Protein AF-A0AAV9TWF9-F1 (afdb_monomer_lite)

Secondary structure (DSSP, 8-state):
-EEES-TTSHHHHHHHHH-TTS-EEEEESS--S-SS--TTEEEEE--TTS----SS--S-EEE-S-TTT-S-HHHHHHHHT-

pLDDT: mean 93.62, std 3.41, range [81.19, 97.06]

Foldseek 3Di:
DEEEACQQVPVVQVVCVVCVVAQYEYEHCDPNYDPDGDPRYYYDNDDLLDQDPDPDADPDYHYDPCPPVDPDPVSSVVNNVD

InterPro domains:
  IPR029063 S-adenosyl-L-methionine-dependent methyltransferase superfamily [G3DSA:3.40.50.150] (1-82)
  IPR029063 S-adenosyl-L-methionine-dependent methyltransferase superfamily [SSF53335] (2-78)

Radius of gyration: 12.21 Å; chains: 1; bounding box: 27×19×33 Å

Organism: NCBI:txid1209068

Structure (mmCIF, N/CA/C/O backbone):
data_AF-A0AAV9TWF9-F1
#
_entry.id   AF-A0AAV9TWF9-F1
#
loop_
_atom_site.group_PDB
_atom_site.id
_atom_site.type_symbol
_atom_site.label_atom_id
_atom_site.label_alt_id
_atom_site.label_comp_id
_atom_site.label_asym_id
_atom_site.label_entity_id
_atom_site.label_seq_id
_atom_site.pdbx_PDB_ins_code
_atom_site.Cartn_x
_atom_site.Cartn_y
_atom_site.Cartn_z
_atom_site.occupancy
_atom_site.B_iso_or_equiv
_atom_site.auth_seq_id
_atom_site.auth_comp_id
_atom_site.auth_asym_id
_atom_site.auth_atom_id
_atom_site.pdbx_PDB_model_num
ATOM 1 N N . MET A 1 1 ? -7.054 -0.550 -5.412 1.00 93.25 1 MET A N 1
ATOM 2 C CA . MET A 1 1 ? -6.204 -1.485 -4.656 1.00 93.25 1 MET A CA 1
ATOM 3 C C . MET A 1 1 ? -5.238 -0.679 -3.801 1.00 93.25 1 MET A C 1
ATOM 5 O O . MET A 1 1 ? -4.724 0.319 -4.302 1.00 93.25 1 MET A O 1
ATOM 9 N N . LEU A 1 2 ? -5.061 -1.066 -2.537 1.00 96.88 2 LEU A N 1
ATOM 10 C CA . LEU A 1 2 ? -4.087 -0.479 -1.609 1.00 96.88 2 LEU A CA 1
ATOM 11 C C . LEU A 1 2 ? -3.021 -1.526 -1.274 1.00 96.88 2 LEU A C 1
ATOM 13 O O . LEU A 1 2 ? -3.374 -2.617 -0.829 1.00 96.88 2 LEU A O 1
ATOM 17 N N . GLU A 1 3 ? -1.747 -1.204 -1.470 1.00 96.6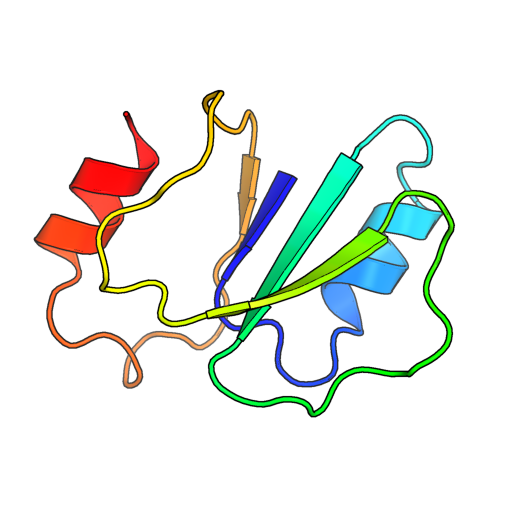9 3 GLU A N 1
ATOM 18 C CA . GLU A 1 3 ? -0.625 -1.994 -0.963 1.00 96.69 3 GLU A CA 1
ATOM 19 C C . GLU A 1 3 ? -0.022 -1.322 0.273 1.00 96.69 3 GLU A C 1
ATOM 21 O O . GLU A 1 3 ? 0.387 -0.164 0.220 1.00 96.69 3 GLU A O 1
ATOM 26 N N . ILE A 1 4 ? 0.035 -2.058 1.379 1.00 96.56 4 ILE A N 1
ATOM 27 C CA . ILE A 1 4 ? 0.587 -1.606 2.655 1.00 96.56 4 ILE A CA 1
ATOM 28 C C . ILE A 1 4 ? 1.998 -2.162 2.813 1.00 96.56 4 ILE A C 1
ATOM 30 O O . ILE A 1 4 ? 2.189 -3.379 2.749 1.00 96.56 4 ILE A O 1
ATOM 34 N N . GLY A 1 5 ? 2.960 -1.279 3.086 1.00 95.00 5 GLY A N 1
ATOM 35 C CA . GLY A 1 5 ? 4.358 -1.662 3.265 1.00 95.00 5 GLY A CA 1
ATOM 36 C C . GLY A 1 5 ? 4.985 -2.082 1.948 1.00 95.00 5 GLY A C 1
ATOM 37 O O . GLY A 1 5 ? 5.521 -3.182 1.817 1.00 95.00 5 GLY A O 1
ATOM 38 N N . THR A 1 6 ? 4.867 -1.211 0.948 1.00 94.31 6 THR A N 1
ATOM 39 C CA . THR A 1 6 ? 5.273 -1.504 -0.429 1.00 94.31 6 THR A CA 1
ATOM 40 C C . THR A 1 6 ? 6.743 -1.897 -0.578 1.00 94.31 6 THR A C 1
ATOM 42 O O . THR A 1 6 ? 7.106 -2.536 -1.571 1.00 94.31 6 THR A O 1
ATOM 45 N N . GLY A 1 7 ? 7.614 -1.495 0.355 1.00 92.62 7 GLY A N 1
ATOM 46 C CA . GLY A 1 7 ? 9.053 -1.680 0.232 1.00 92.62 7 GLY A CA 1
ATOM 47 C C . GLY A 1 7 ? 9.530 -1.127 -1.108 1.00 92.62 7 GLY A C 1
ATOM 48 O O . GLY A 1 7 ? 9.217 0.004 -1.466 1.00 92.62 7 GLY A O 1
ATOM 49 N N . THR A 1 8 ? 10.216 -1.945 -1.908 1.00 92.44 8 THR A N 1
ATOM 50 C CA . THR A 1 8 ? 10.711 -1.557 -3.242 1.00 92.44 8 THR A CA 1
ATOM 51 C C . THR A 1 8 ? 9.617 -1.303 -4.288 1.00 92.44 8 THR A C 1
ATOM 53 O O . THR A 1 8 ? 9.933 -0.821 -5.372 1.00 92.44 8 THR A O 1
ATOM 56 N N . GLY A 1 9 ? 8.352 -1.637 -4.015 1.00 93.56 9 GLY A N 1
ATOM 57 C CA . GLY A 1 9 ? 7.227 -1.417 -4.931 1.00 93.56 9 GLY A CA 1
ATOM 58 C C . GLY A 1 9 ? 7.098 -2.440 -6.065 1.00 93.56 9 GLY A C 1
ATOM 59 O O . GLY A 1 9 ? 6.267 -2.264 -6.952 1.00 93.56 9 GLY A O 1
ATOM 60 N N . VAL A 1 10 ? 7.902 -3.512 -6.059 1.00 94.00 10 VAL A N 1
ATOM 61 C CA . VAL A 1 10 ? 7.913 -4.529 -7.131 1.00 94.0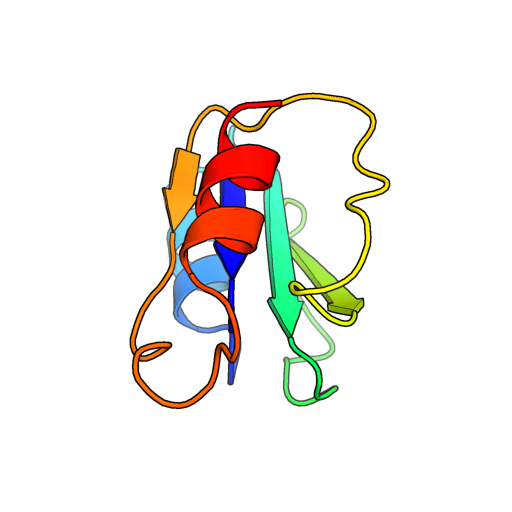0 10 VAL A CA 1
ATOM 62 C C . VAL A 1 10 ? 6.551 -5.203 -7.294 1.00 94.00 10 VAL A C 1
ATOM 64 O O . VAL A 1 10 ? 6.111 -5.422 -8.420 1.00 94.00 10 VAL A O 1
ATOM 67 N N . TRP A 1 11 ? 5.874 -5.511 -6.187 1.00 94.50 11 TRP A N 1
ATOM 68 C CA . TRP A 1 11 ? 4.578 -6.183 -6.230 1.00 94.50 11 TRP A CA 1
ATOM 69 C C . TRP A 1 11 ? 3.488 -5.257 -6.793 1.00 94.50 11 TRP A C 1
ATOM 71 O O . TRP A 1 11 ? 2.841 -5.637 -7.766 1.00 94.50 11 TRP A O 1
ATOM 81 N N . ALA A 1 12 ? 3.347 -4.023 -6.283 1.00 95.81 12 ALA A N 1
ATOM 82 C CA . ALA A 1 12 ? 2.428 -3.017 -6.832 1.00 95.81 12 ALA A CA 1
ATOM 83 C C . ALA A 1 12 ? 2.627 -2.778 -8.329 1.00 95.81 12 ALA A C 1
ATOM 85 O O . ALA A 1 12 ? 1.647 -2.654 -9.061 1.00 95.81 12 ALA A O 1
ATOM 86 N N . MET A 1 13 ? 3.881 -2.706 -8.781 1.00 95.38 13 MET A N 1
ATOM 87 C CA . MET A 1 13 ? 4.200 -2.519 -10.196 1.00 95.38 13 MET A CA 1
ATOM 88 C C . MET A 1 13 ? 3.722 -3.704 -11.033 1.00 95.38 13 MET A C 1
ATOM 90 O O . MET A 1 13 ? 2.983 -3.499 -11.990 1.00 95.38 13 MET A O 1
ATOM 94 N N . GLN A 1 14 ? 4.064 -4.931 -10.630 1.00 95.19 14 GLN A N 1
ATOM 95 C CA . GLN A 1 14 ? 3.627 -6.132 -11.342 1.00 95.19 14 GLN A CA 1
ATOM 96 C C . GLN A 1 14 ? 2.097 -6.248 -11.368 1.00 95.19 14 GLN A C 1
ATOM 98 O O . GLN A 1 14 ? 1.515 -6.505 -12.416 1.00 95.19 14 GLN A O 1
ATOM 103 N N . PHE A 1 15 ? 1.433 -5.999 -10.236 1.00 96.00 15 PHE A N 1
ATOM 104 C CA . PHE A 1 15 ? -0.026 -6.015 -10.168 1.00 96.00 15 PHE A CA 1
ATOM 105 C C . PHE A 1 15 ? -0.649 -4.941 -11.069 1.00 96.00 15 PHE A C 1
ATOM 107 O O . PHE A 1 15 ? -1.641 -5.204 -11.740 1.00 96.00 15 PHE A O 1
ATOM 114 N N . GLY A 1 16 ? -0.076 -3.736 -11.100 1.00 96.19 16 GLY A N 1
ATOM 115 C CA . GLY A 1 16 ? -0.528 -2.658 -11.976 1.00 96.19 16 GLY A CA 1
ATOM 116 C C . GLY A 1 16 ? -0.372 -2.984 -13.462 1.00 96.19 16 GLY A C 1
ATOM 117 O O . GLY A 1 16 ? -1.266 -2.651 -14.240 1.00 96.19 16 GLY A O 1
ATOM 118 N N . ASP A 1 17 ? 0.715 -3.658 -13.840 1.00 95.31 17 ASP A N 1
ATOM 119 C CA . ASP A 1 17 ? 0.959 -4.111 -15.212 1.00 95.31 17 ASP A CA 1
ATOM 120 C C . ASP A 1 17 ? -0.023 -5.221 -15.633 1.00 95.31 17 ASP A C 1
ATOM 122 O O . ASP A 1 17 ? -0.546 -5.190 -16.750 1.00 95.31 17 ASP A O 1
ATOM 126 N N . ASP A 1 18 ? -0.317 -6.167 -14.734 1.00 96.69 18 ASP A N 1
ATOM 127 C CA . ASP A 1 18 ? -1.250 -7.276 -14.983 1.00 96.69 18 ASP A CA 1
ATOM 128 C C . ASP A 1 18 ? -2.727 -6.829 -14.969 1.00 96.69 18 ASP A C 1
ATOM 130 O O . ASP A 1 18 ? -3.570 -7.440 -15.631 1.00 96.69 18 ASP A O 1
ATOM 134 N N . HIS A 1 19 ? -3.036 -5.745 -14.246 1.00 96.75 19 HIS A N 1
ATOM 135 C CA . HIS A 1 19 ? -4.377 -5.180 -14.070 1.00 96.75 19 HIS A CA 1
ATOM 136 C C . HIS A 1 19 ? -4.429 -3.693 -14.461 1.00 96.75 19 HIS A C 1
ATOM 138 O O . HIS A 1 19 ? -4.583 -2.819 -13.595 1.00 96.75 19 HIS A O 1
ATOM 144 N N . PRO A 1 20 ? -4.337 -3.358 -15.761 1.00 96.31 20 PRO A N 1
ATOM 145 C CA . PRO A 1 20 ? -4.343 -1.970 -16.227 1.00 96.31 20 PRO A CA 1
ATOM 146 C C . PRO 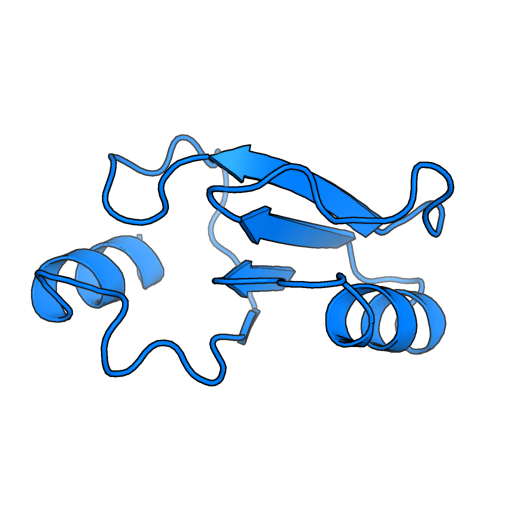A 1 20 ? -5.649 -1.219 -15.905 1.00 96.31 20 PRO A C 1
ATOM 148 O O . PRO A 1 20 ? -5.667 0.012 -15.873 1.00 96.31 20 PRO A O 1
ATOM 151 N N . GLU A 1 21 ? -6.748 -1.936 -15.658 1.00 96.19 21 GLU A N 1
ATOM 152 C CA . GLU A 1 21 ? -8.028 -1.389 -15.200 1.00 96.19 21 GLU A CA 1
ATOM 153 C C . GLU A 1 21 ? -8.018 -0.952 -13.730 1.00 96.19 21 GLU A C 1
ATOM 155 O O . GLU A 1 21 ? -8.847 -0.136 -13.315 1.00 96.19 21 GLU A O 1
ATOM 160 N N . ALA A 1 22 ? -7.099 -1.492 -12.929 1.00 96.06 22 ALA A N 1
ATOM 161 C CA . ALA A 1 22 ? -7.019 -1.215 -11.509 1.00 96.06 22 ALA A CA 1
ATOM 162 C C . ALA A 1 22 ? -6.185 0.039 -11.247 1.00 96.06 22 ALA A C 1
ATOM 164 O O . ALA A 1 22 ? -5.138 0.258 -11.848 1.00 96.06 22 ALA A O 1
ATOM 165 N N . LYS A 1 23 ? -6.619 0.841 -10.271 1.00 96.31 23 LYS A N 1
ATOM 166 C CA . LYS A 1 23 ? -5.787 1.892 -9.681 1.00 96.31 23 LYS A CA 1
ATOM 167 C C . LYS A 1 23 ? -5.098 1.347 -8.434 1.00 96.31 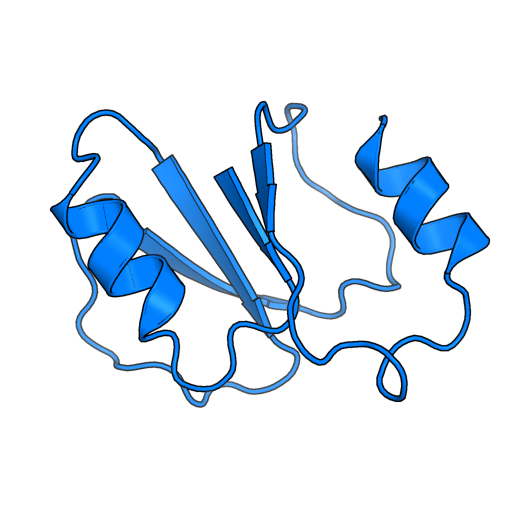23 LYS A C 1
ATOM 169 O O . LYS A 1 23 ? -5.780 0.929 -7.489 1.00 96.31 23 LYS A O 1
ATOM 174 N N . VAL A 1 24 ? -3.772 1.389 -8.434 1.00 96.81 24 VAL A N 1
ATOM 175 C CA . VAL A 1 24 ? -2.912 0.906 -7.351 1.00 96.81 24 VAL A CA 1
ATOM 176 C C . VAL A 1 24 ? -2.329 2.098 -6.603 1.00 96.81 24 VAL A C 1
ATOM 178 O O . VAL A 1 24 ? -1.770 3.014 -7.209 1.00 96.81 24 VAL A O 1
ATOM 181 N N . ILE A 1 25 ? -2.480 2.086 -5.283 1.00 96.12 25 ILE A N 1
ATOM 182 C CA . ILE A 1 25 ? -1.805 3.008 -4.371 1.00 96.12 25 ILE A CA 1
ATOM 183 C C . ILE A 1 25 ? -0.943 2.150 -3.453 1.00 96.12 25 ILE A C 1
ATOM 185 O O . ILE A 1 25 ? -1.476 1.275 -2.778 1.00 96.12 25 ILE A O 1
ATOM 189 N N . GLY A 1 26 ? 0.367 2.364 -3.465 1.00 95.88 26 GLY A N 1
ATOM 190 C CA . GLY A 1 26 ? 1.293 1.766 -2.511 1.00 95.88 26 GLY A CA 1
ATOM 191 C C . GLY A 1 26 ? 1.690 2.782 -1.451 1.00 95.88 26 GLY A C 1
ATOM 192 O O . GLY A 1 26 ? 1.986 3.928 -1.791 1.00 95.88 26 GLY A O 1
ATOM 193 N N . VAL A 1 27 ? 1.681 2.366 -0.190 1.00 96.06 27 VAL A N 1
ATOM 194 C CA . VAL A 1 27 ? 2.055 3.197 0.956 1.00 96.06 27 VAL A CA 1
ATOM 195 C C . VAL A 1 27 ? 3.255 2.587 1.664 1.00 96.06 27 VAL A C 1
ATOM 197 O O . VAL A 1 27 ? 3.287 1.389 1.962 1.00 96.06 27 VAL A O 1
ATOM 200 N N . ASP A 1 28 ? 4.254 3.416 1.941 1.00 95.44 28 ASP A N 1
ATOM 201 C CA . ASP A 1 28 ? 5.411 3.048 2.751 1.00 95.44 28 ASP A CA 1
ATOM 202 C C . ASP A 1 28 ? 5.912 4.263 3.539 1.00 95.44 28 ASP A C 1
ATOM 204 O O . ASP A 1 28 ? 5.860 5.389 3.052 1.00 95.44 28 ASP A O 1
ATOM 208 N N . LEU A 1 29 ? 6.469 4.036 4.730 1.00 94.56 29 LEU A N 1
ATOM 209 C CA . LEU A 1 29 ? 7.109 5.095 5.520 1.00 94.56 29 LEU A CA 1
ATOM 210 C C . LEU A 1 29 ? 8.362 5.659 4.832 1.00 94.56 29 LEU A C 1
ATOM 212 O O . LEU A 1 29 ? 8.837 6.745 5.168 1.00 94.56 29 LEU A O 1
ATOM 216 N N . SER A 1 30 ? 8.938 4.905 3.896 1.00 92.31 30 SER A N 1
ATOM 217 C CA . SER A 1 30 ? 10.201 5.216 3.246 1.00 92.31 30 SER A CA 1
ATOM 218 C C . SER A 1 30 ? 10.050 5.433 1.739 1.00 92.31 30 SER A C 1
ATOM 220 O O . SER A 1 30 ? 9.381 4.686 1.026 1.00 92.31 30 SER A O 1
ATOM 222 N N . ALA A 1 31 ? 10.758 6.444 1.232 1.00 90.94 31 ALA A N 1
ATOM 223 C CA . ALA A 1 31 ? 10.805 6.814 -0.183 1.00 90.94 31 ALA A CA 1
ATOM 224 C C . ALA A 1 31 ? 11.769 5.921 -0.992 1.00 90.94 31 ALA A C 1
ATOM 226 O O . ALA A 1 31 ? 12.719 6.415 -1.602 1.00 90.94 31 ALA A O 1
ATOM 227 N N . VAL A 1 32 ? 11.590 4.600 -0.939 1.00 89.69 32 VAL A N 1
ATOM 228 C CA . VAL A 1 32 ? 12.515 3.628 -1.560 1.00 89.69 32 VAL A CA 1
ATOM 229 C C . VAL A 1 32 ? 12.044 3.126 -2.931 1.00 89.69 32 VAL A C 1
ATOM 231 O O . VAL A 1 32 ? 12.736 2.326 -3.564 1.00 89.69 32 VAL A O 1
ATOM 234 N N . GLN A 1 33 ? 10.881 3.583 -3.399 1.00 89.75 33 GLN A N 1
ATOM 235 C CA . GLN A 1 33 ? 10.267 3.130 -4.647 1.00 89.75 33 GLN A CA 1
ATOM 236 C C . GLN A 1 33 ? 10.879 3.826 -5.883 1.00 89.75 33 GLN A C 1
ATOM 238 O O . GLN A 1 33 ? 11.450 4.916 -5.775 1.00 89.75 33 GLN A O 1
ATOM 243 N N . PRO A 1 34 ? 10.772 3.228 -7.087 1.00 84.75 34 PRO A N 1
ATOM 244 C CA . PRO A 1 34 ? 11.301 3.811 -8.316 1.00 84.75 34 PRO A CA 1
ATOM 245 C C . PRO A 1 34 ? 10.611 5.133 -8.674 1.00 84.75 34 PRO A C 1
ATOM 247 O O . PRO A 1 34 ? 9.398 5.268 -8.550 1.00 84.75 34 PRO A O 1
ATOM 250 N N . GLY A 1 35 ? 11.370 6.091 -9.216 1.00 81.19 35 GLY A N 1
ATOM 251 C CA . GLY A 1 35 ? 10.807 7.367 -9.681 1.00 81.19 35 GLY A CA 1
ATOM 252 C C . GLY A 1 35 ? 9.940 7.257 -10.943 1.00 81.19 35 GLY A C 1
ATOM 253 O O . GLY A 1 35 ? 9.169 8.168 -11.235 1.00 81.19 35 GLY A O 1
ATOM 254 N N . LEU A 1 36 ? 10.062 6.159 -11.695 1.00 85.00 36 LEU A N 1
ATOM 255 C CA . LEU A 1 36 ? 9.216 5.854 -12.846 1.00 85.00 36 LEU A CA 1
ATOM 256 C C . LEU A 1 36 ? 8.278 4.704 -12.479 1.00 85.00 36 LEU A C 1
ATOM 258 O O . LEU A 1 36 ? 8.743 3.599 -12.203 1.00 85.00 36 LEU A O 1
ATOM 262 N N . THR A 1 37 ? 6.976 4.969 -12.508 1.00 89.50 37 THR A N 1
ATOM 263 C CA . THR A 1 37 ? 5.928 3.992 -12.196 1.00 89.50 37 THR A CA 1
ATOM 264 C C . THR A 1 37 ? 5.016 3.762 -13.395 1.00 89.50 37 THR A C 1
ATOM 266 O O . THR A 1 37 ? 4.993 4.556 -14.342 1.00 89.50 37 THR A O 1
ATOM 269 N N . ALA A 1 38 ? 4.256 2.667 -13.364 1.00 88.81 38 ALA A N 1
ATOM 270 C CA . ALA A 1 38 ? 3.198 2.433 -14.334 1.00 88.81 38 ALA A CA 1
ATOM 271 C C . ALA A 1 38 ? 2.114 3.530 -14.213 1.00 88.81 38 ALA A C 1
ATOM 273 O O . ALA A 1 38 ? 1.902 4.068 -13.121 1.00 88.81 38 ALA A O 1
ATOM 274 N N . PRO A 1 39 ? 1.388 3.875 -15.296 1.00 93.62 39 PRO A N 1
ATOM 275 C CA . PRO A 1 39 ? 0.428 4.987 -15.290 1.00 93.62 39 PRO A CA 1
ATOM 276 C C . PRO A 1 39 ? -0.692 4.871 -14.243 1.00 93.62 39 PRO A C 1
ATOM 278 O O . PRO A 1 39 ? -1.266 5.879 -13.823 1.00 93.62 39 PRO A O 1
ATOM 281 N N . ASN A 1 40 ? -1.017 3.644 -13.839 1.00 97.06 40 ASN A N 1
ATOM 282 C CA . ASN A 1 40 ? -2.059 3.303 -12.877 1.00 97.06 40 ASN A CA 1
ATOM 283 C C . ASN A 1 40 ? -1.529 3.014 -11.459 1.00 97.06 40 ASN A C 1
ATOM 285 O O . ASN A 1 40 ? -2.338 2.757 -10.564 1.00 97.06 40 ASN A O 1
A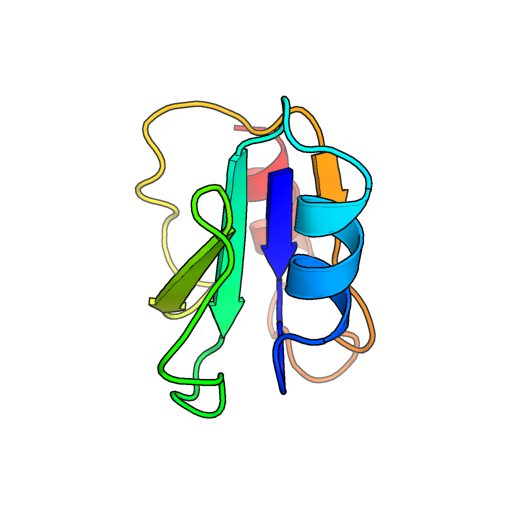TOM 289 N N . VAL A 1 41 ? -0.213 3.105 -11.241 1.00 96.69 41 VAL A N 1
ATOM 290 C CA . VAL A 1 41 ? 0.453 2.854 -9.956 1.00 96.69 41 VAL A CA 1
ATOM 291 C C . VAL A 1 41 ? 0.996 4.161 -9.390 1.00 96.69 41 VAL A C 1
ATOM 293 O O . VAL A 1 41 ? 1.713 4.907 -10.062 1.00 96.69 41 VAL A O 1
ATOM 296 N N . LYS A 1 42 ? 0.662 4.441 -8.130 1.00 95.38 42 LYS A N 1
ATOM 297 C CA . LYS A 1 42 ? 1.187 5.581 -7.374 1.00 95.38 42 LYS A CA 1
ATOM 298 C C . LYS A 1 42 ? 1.747 5.121 -6.041 1.00 95.38 42 LYS A C 1
ATOM 300 O O . LYS A 1 42 ? 1.145 4.270 -5.397 1.00 95.38 42 LYS A O 1
ATOM 305 N N . PHE A 1 43 ? 2.854 5.730 -5.633 1.00 95.56 43 PHE A N 1
ATOM 306 C CA . PHE A 1 43 ? 3.428 5.544 -4.308 1.00 95.56 43 PHE A CA 1
ATOM 307 C C . PHE A 1 43 ? 3.245 6.809 -3.480 1.00 95.56 43 PHE A C 1
ATOM 309 O O . PHE A 1 43 ? 3.451 7.919 -3.978 1.00 95.56 43 PHE A O 1
ATOM 316 N N . GLU A 1 44 ? 2.837 6.623 -2.234 1.00 94.44 44 GLU A N 1
ATOM 317 C CA . GLU A 1 44 ? 2.642 7.673 -1.245 1.00 94.44 44 GLU A CA 1
ATOM 318 C C . GLU A 1 44 ? 3.533 7.357 -0.042 1.00 94.44 44 GLU A C 1
ATOM 320 O O . GLU A 1 44 ? 3.612 6.213 0.407 1.00 94.44 44 GLU A O 1
ATOM 325 N N . ILE A 1 45 ? 4.257 8.372 0.430 1.00 94.88 45 ILE A N 1
ATOM 326 C CA . ILE A 1 45 ? 5.061 8.258 1.644 1.00 94.88 45 ILE A CA 1
ATOM 327 C C . ILE A 1 45 ? 4.152 8.675 2.785 1.00 94.88 45 ILE A C 1
ATOM 329 O O . ILE A 1 45 ? 3.858 9.865 2.914 1.00 94.88 45 ILE A O 1
ATOM 333 N N . ASP A 1 46 ? 3.676 7.701 3.546 1.00 95.06 46 ASP A N 1
ATOM 334 C CA . ASP A 1 46 ? 2.699 7.922 4.606 1.00 95.06 46 ASP A CA 1
ATOM 335 C C . ASP A 1 46 ? 2.804 6.834 5.679 1.00 95.06 46 ASP A C 1
ATOM 337 O O . ASP A 1 46 ? 3.322 5.740 5.423 1.00 95.06 46 ASP A O 1
ATOM 341 N N . ASP A 1 47 ? 2.314 7.137 6.879 1.00 95.06 47 ASP A N 1
ATOM 342 C CA . ASP A 1 47 ? 2.195 6.162 7.960 1.00 95.06 47 ASP A CA 1
ATOM 343 C C . ASP A 1 47 ? 0.819 5.494 7.910 1.00 95.06 47 ASP A C 1
ATOM 345 O O . ASP A 1 47 ? -0.221 6.118 8.110 1.00 95.06 47 ASP A O 1
ATOM 349 N N . ILE A 1 48 ? 0.807 4.186 7.660 1.00 95.25 48 ILE A N 1
ATOM 350 C CA . ILE A 1 48 ? -0.438 3.426 7.562 1.00 95.25 48 ILE A CA 1
ATOM 351 C C . ILE A 1 48 ? -1.170 3.282 8.909 1.00 95.25 48 ILE A C 1
ATOM 353 O O . ILE A 1 48 ? -2.347 2.911 8.917 1.00 95.25 48 ILE A O 1
ATOM 357 N N . GLU A 1 49 ? -0.495 3.534 10.036 1.00 95.19 49 GLU A N 1
ATOM 358 C CA . GLU A 1 49 ? -1.105 3.522 11.370 1.00 95.19 49 GLU A CA 1
ATOM 359 C C . GLU A 1 49 ? -1.827 4.840 11.705 1.00 95.19 49 GLU A C 1
ATOM 361 O O . GLU A 1 49 ? -2.652 4.863 12.623 1.00 95.19 49 GLU A O 1
ATOM 366 N N . GLU A 1 50 ? -1.585 5.918 10.950 1.00 95.31 50 GLU A N 1
ATOM 367 C CA . GLU A 1 50 ? -2.325 7.176 11.087 1.00 95.31 50 GLU A CA 1
ATOM 368 C C . GLU A 1 50 ? -3.756 7.081 10.516 1.00 95.31 50 GLU A C 1
ATOM 370 O O . GLU A 1 50 ? -4.200 6.055 9.989 1.00 95.31 50 GLU A O 1
ATOM 375 N N . GLU A 1 51 ? -4.543 8.149 10.682 1.00 94.69 51 GLU A N 1
ATOM 376 C CA . GLU A 1 51 ? -5.911 8.197 10.167 1.00 94.69 51 GLU A CA 1
ATOM 377 C C . GLU A 1 51 ? -5.918 8.235 8.635 1.00 94.69 51 GLU A C 1
ATOM 379 O O . GLU A 1 51 ? -5.430 9.174 8.008 1.00 94.69 51 GLU A O 1
ATOM 384 N N . TRP A 1 52 ? -6.545 7.232 8.021 1.00 93.69 52 TRP A N 1
ATOM 385 C CA . TRP A 1 52 ? -6.612 7.128 6.567 1.00 93.69 52 TRP A CA 1
ATOM 386 C C . TRP A 1 52 ? -7.452 8.254 5.951 1.00 93.69 52 TRP A C 1
ATOM 388 O O . TRP A 1 52 ? -8.669 8.317 6.125 1.00 93.69 52 TRP A O 1
ATOM 398 N N . ILE A 1 53 ? -6.819 9.096 5.132 1.00 91.31 53 ILE A N 1
ATOM 399 C CA . ILE A 1 53 ? -7.469 10.217 4.426 1.00 91.31 53 ILE A CA 1
ATOM 400 C C . ILE A 1 53 ? -8.053 9.832 3.054 1.00 91.31 53 ILE A C 1
ATOM 402 O O . ILE A 1 53 ? -8.427 10.694 2.244 1.00 91.31 53 ILE A O 1
ATOM 406 N N . PHE A 1 54 ? -8.133 8.534 2.756 1.00 89.44 54 PHE A N 1
ATOM 407 C CA . PHE A 1 54 ? -8.677 8.040 1.497 1.00 89.44 54 PHE A CA 1
ATOM 408 C C . PHE A 1 54 ? -10.171 8.364 1.383 1.00 89.44 54 PHE A C 1
ATOM 410 O O . PHE A 1 54 ? -10.974 8.097 2.269 1.00 89.44 54 PHE A O 1
ATOM 417 N N . ARG A 1 55 ? -10.578 8.940 0.247 1.00 84.75 55 ARG A N 1
ATOM 418 C CA . ARG A 1 55 ? -11.972 9.384 0.034 1.00 84.75 55 ARG A CA 1
ATOM 419 C C . ARG A 1 55 ? -12.953 8.253 -0.276 1.00 84.75 55 ARG A C 1
ATOM 421 O O . ARG A 1 55 ? -14.148 8.517 -0.396 1.00 84.75 55 ARG A O 1
ATOM 428 N N . ARG A 1 56 ? -12.455 7.050 -0.558 1.00 86.75 56 ARG A N 1
ATOM 429 C CA . ARG A 1 56 ? -13.246 5.896 -0.993 1.00 86.75 56 ARG A CA 1
ATOM 430 C C . ARG A 1 56 ? -12.633 4.618 -0.421 1.00 86.75 56 ARG A C 1
ATOM 432 O O . ARG A 1 56 ? -11.403 4.560 -0.373 1.00 86.75 56 ARG A O 1
ATOM 439 N N . PRO A 1 57 ? -13.460 3.620 -0.070 1.00 91.31 57 PRO A N 1
ATOM 440 C CA . PRO A 1 57 ? -12.971 2.312 0.339 1.00 91.31 57 PRO A CA 1
ATOM 441 C C . PRO A 1 57 ? -12.224 1.631 -0.811 1.00 91.31 57 PRO A C 1
ATOM 443 O O . PRO A 1 57 ? -12.434 1.943 -1.990 1.00 91.31 57 PRO A O 1
ATOM 446 N N . PHE A 1 58 ? -11.361 0.683 -0.460 1.00 94.69 58 PHE A N 1
ATOM 447 C CA . PHE A 1 58 ? -10.639 -0.137 -1.424 1.00 94.69 58 PHE A CA 1
ATOM 448 C C . PHE A 1 58 ? -11.318 -1.491 -1.597 1.00 94.69 58 PHE A C 1
ATOM 450 O O . PHE A 1 58 ? -11.630 -2.162 -0.620 1.00 94.69 58 PHE A O 1
ATOM 457 N N . ASP A 1 59 ? -11.452 -1.940 -2.844 1.00 95.12 59 ASP A N 1
ATOM 458 C CA . ASP A 1 59 ? -11.984 -3.278 -3.146 1.00 95.12 59 ASP A CA 1
ATOM 459 C C . ASP A 1 59 ? -11.002 -4.406 -2.777 1.00 95.12 59 ASP A C 1
ATOM 461 O O . ASP A 1 59 ? -11.391 -5.561 -2.622 1.00 95.12 59 ASP A O 1
ATOM 465 N N . TYR A 1 60 ? -9.712 -4.077 -2.664 1.00 95.75 60 TYR A N 1
ATOM 466 C CA . TYR A 1 60 ? -8.647 -5.017 -2.332 1.00 95.75 60 TYR A CA 1
ATOM 467 C C . TYR A 1 60 ? -7.501 -4.300 -1.617 1.00 95.75 60 TYR A C 1
ATOM 469 O O . TYR A 1 60 ? -7.013 -3.268 -2.101 1.00 95.75 60 TYR A O 1
ATOM 477 N N . ILE A 1 61 ? -7.078 -4.871 -0.489 1.00 96.44 61 ILE A N 1
ATOM 478 C CA . ILE A 1 61 ? -5.956 -4.413 0.331 1.00 96.44 61 ILE A CA 1
ATOM 479 C C . ILE A 1 61 ? -4.955 -5.565 0.429 1.00 96.44 61 ILE A C 1
ATOM 481 O O . ILE A 1 61 ? -5.309 -6.667 0.849 1.00 96.44 61 ILE A O 1
ATOM 485 N N . HIS A 1 62 ? -3.714 -5.306 0.029 1.00 96.25 62 HIS A N 1
ATOM 486 C CA . HIS A 1 62 ? -2.600 -6.242 0.116 1.00 96.25 62 HIS A CA 1
ATOM 487 C C . HIS A 1 62 ? -1.625 -5.765 1.192 1.00 96.25 62 HIS A C 1
ATOM 489 O O . HIS A 1 62 ? -1.180 -4.621 1.158 1.00 96.25 62 HIS A O 1
ATOM 495 N N . ALA A 1 63 ? -1.286 -6.638 2.135 1.00 95.00 63 ALA A N 1
ATOM 496 C CA . ALA A 1 63 ? -0.260 -6.388 3.138 1.00 95.00 63 ALA A CA 1
ATOM 497 C C . ALA A 1 63 ? 0.611 -7.639 3.260 1.00 95.00 63 ALA A C 1
ATOM 499 O O . ALA A 1 63 ? 0.103 -8.730 3.527 1.00 95.00 63 ALA A O 1
ATOM 500 N N . HIS A 1 64 ? 1.920 -7.489 3.072 1.00 91.62 64 HIS A N 1
ATOM 501 C CA . HIS A 1 64 ? 2.865 -8.599 3.123 1.00 91.62 64 HIS A CA 1
ATOM 502 C C . HIS A 1 64 ? 4.076 -8.214 3.972 1.00 91.62 64 HIS A C 1
ATOM 504 O O . HIS A 1 64 ? 4.559 -7.094 3.898 1.00 91.62 64 HIS A O 1
ATOM 510 N N . PHE A 1 65 ? 4.550 -9.141 4.809 1.00 91.19 65 PHE A N 1
ATOM 511 C CA . PHE A 1 65 ? 5.688 -8.936 5.718 1.00 91.19 65 PHE A CA 1
ATOM 512 C C . PHE A 1 65 ? 5.537 -7.792 6.742 1.00 91.19 65 PHE A C 1
ATOM 514 O O . PHE A 1 65 ? 6.529 -7.285 7.255 1.00 91.19 65 PHE A O 1
ATOM 521 N N . MET A 1 66 ? 4.305 -7.453 7.129 1.00 94.00 66 MET A N 1
ATOM 522 C CA . MET A 1 66 ? 4.024 -6.367 8.082 1.00 94.00 66 MET A CA 1
ATOM 523 C C . MET A 1 66 ? 4.007 -6.789 9.564 1.00 94.00 66 MET A C 1
ATOM 525 O O . MET A 1 66 ? 3.828 -5.945 10.436 1.00 94.00 66 MET A O 1
ATOM 529 N N . THR A 1 67 ? 4.203 -8.077 9.881 1.00 88.31 67 THR A N 1
ATOM 530 C CA . THR A 1 67 ? 3.999 -8.672 11.225 1.00 88.31 67 THR A CA 1
ATOM 531 C C . THR A 1 67 ? 4.715 -7.947 12.370 1.00 88.31 67 THR A C 1
ATOM 533 O O . THR A 1 67 ? 4.185 -7.910 13.477 1.00 88.31 67 THR A O 1
ATOM 536 N N . SER A 1 68 ? 5.885 -7.359 12.115 1.00 91.00 68 SER A N 1
ATOM 537 C CA . SER A 1 68 ? 6.684 -6.634 13.119 1.00 91.00 68 SER A CA 1
ATOM 538 C C . SER A 1 68 ? 6.764 -5.126 12.867 1.00 91.00 68 SER A C 1
ATOM 540 O O . SER A 1 68 ? 7.566 -4.448 13.505 1.00 91.00 68 SER A O 1
ATOM 542 N N . SER A 1 69 ? 5.964 -4.619 11.933 1.00 93.12 69 SER A N 1
ATOM 543 C CA . SER A 1 69 ? 5.995 -3.226 11.476 1.00 93.12 69 SER A CA 1
ATOM 544 C C . SER A 1 69 ? 4.731 -2.450 11.847 1.00 93.12 69 SER A C 1
ATOM 546 O O . SER A 1 69 ? 4.638 -1.284 11.498 1.00 93.12 69 SER A O 1
ATOM 548 N N . ILE A 1 70 ? 3.770 -3.100 12.512 1.00 96.12 70 ILE A N 1
ATOM 549 C CA . ILE A 1 70 ? 2.487 -2.524 12.930 1.00 96.12 70 ILE A CA 1
ATOM 550 C C . ILE A 1 70 ? 2.366 -2.659 14.447 1.00 96.12 70 ILE A C 1
ATOM 552 O O . ILE A 1 70 ? 2.435 -3.774 14.977 1.00 96.12 70 ILE A O 1
ATOM 556 N N . ALA A 1 71 ? 2.171 -1.540 15.141 1.00 95.94 71 ALA A N 1
ATOM 557 C CA . ALA A 1 71 ? 1.980 -1.510 16.584 1.00 95.94 71 ALA A CA 1
ATOM 558 C C . ALA A 1 71 ? 0.569 -1.960 16.988 1.00 95.94 71 ALA A C 1
ATOM 560 O O . ALA A 1 71 ? 0.425 -2.705 17.963 1.00 95.94 71 ALA A O 1
ATOM 561 N N . ASN A 1 72 ? -0.468 -1.555 16.242 1.00 95.75 72 ASN A N 1
ATOM 562 C CA . ASN A 1 72 ? -1.852 -1.940 16.528 1.00 95.75 72 ASN A CA 1
ATOM 563 C C . ASN A 1 72 ? -2.610 -2.482 15.305 1.00 95.75 72 ASN A C 1
ATOM 565 O O . ASN A 1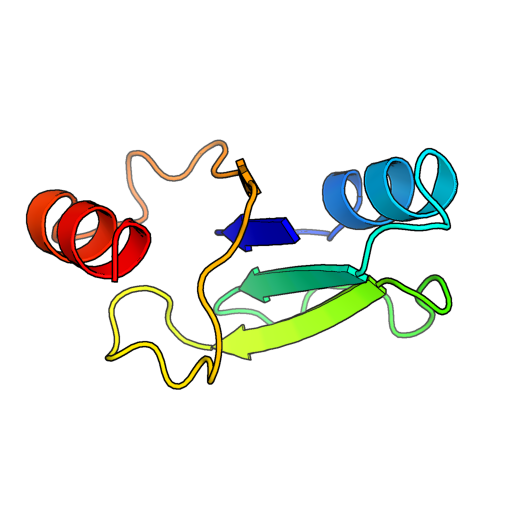 72 ? -3.269 -1.765 14.552 1.00 95.75 72 ASN A O 1
ATOM 569 N N . TRP A 1 73 ? -2.616 -3.809 15.179 1.00 95.56 73 TRP A N 1
ATOM 570 C CA . TRP A 1 73 ? -3.364 -4.515 14.138 1.00 95.56 73 TRP A CA 1
ATOM 571 C C . TRP A 1 73 ? -4.880 -4.314 14.206 1.00 95.56 73 TRP A C 1
ATOM 573 O O . TRP A 1 73 ? -5.538 -4.344 13.167 1.00 95.56 73 TRP A O 1
ATOM 583 N N . GLN A 1 74 ? -5.452 -4.121 15.399 1.00 96.12 74 GLN A N 1
ATOM 584 C CA . GLN A 1 74 ? -6.895 -3.921 15.536 1.00 96.12 74 GLN A CA 1
ATOM 585 C C . GLN A 1 74 ? -7.320 -2.597 14.899 1.00 96.12 74 GLN A C 1
ATOM 587 O O . GLN A 1 74 ? -8.335 -2.558 14.200 1.00 96.12 74 GLN A O 1
ATOM 592 N N . ASP A 1 75 ? -6.539 -1.538 15.102 1.00 95.75 75 ASP A N 1
ATOM 593 C CA . ASP A 1 75 ? -6.817 -0.231 14.511 1.00 95.75 75 ASP A CA 1
ATOM 594 C C . ASP A 1 75 ? -6.663 -0.311 12.993 1.00 95.75 75 ASP A C 1
ATOM 596 O O . ASP A 1 75 ? -7.607 0.018 12.275 1.00 95.75 75 ASP A O 1
ATOM 600 N N . LEU A 1 76 ? -5.551 -0.871 12.502 1.00 95.44 76 LEU A N 1
ATOM 601 C CA . LEU A 1 76 ? -5.307 -1.049 11.068 1.00 95.44 76 LEU A CA 1
ATOM 602 C C . LEU A 1 76 ? -6.449 -1.801 10.366 1.00 95.44 76 LEU A C 1
ATOM 604 O O . LEU A 1 76 ? -6.958 -1.358 9.332 1.00 95.44 76 LEU A O 1
ATOM 608 N N . LEU A 1 77 ? -6.893 -2.923 10.941 1.00 94.88 77 LEU A N 1
ATOM 609 C CA . LEU A 1 77 ? -8.011 -3.695 10.400 1.00 94.88 77 LEU A CA 1
ATOM 610 C C . LEU A 1 77 ? -9.312 -2.895 10.449 1.00 94.88 77 LEU A C 1
ATOM 612 O O . LEU A 1 77 ? -10.054 -2.894 9.477 1.00 94.88 77 LEU A O 1
ATOM 616 N N . THR A 1 78 ? -9.578 -2.172 11.536 1.00 94.44 78 THR A N 1
ATOM 617 C CA . THR A 1 78 ? -10.788 -1.344 11.653 1.00 94.44 78 THR A CA 1
ATOM 618 C C . THR A 1 78 ? -10.830 -0.261 10.572 1.00 94.44 78 THR A C 1
ATOM 620 O O . THR A 1 78 ? -11.884 -0.033 9.984 1.00 94.44 78 THR A O 1
ATOM 623 N N . GLN A 1 79 ? -9.695 0.378 10.272 1.00 93.38 79 GLN A N 1
ATOM 624 C CA . GLN A 1 79 ? -9.589 1.368 9.195 1.00 93.38 79 GLN A CA 1
ATOM 625 C C . GLN A 1 79 ? -9.737 0.744 7.802 1.00 93.38 79 GLN A C 1
ATOM 627 O O . GLN A 1 79 ? -10.365 1.345 6.936 1.00 93.38 79 GLN A O 1
ATOM 632 N N . SER A 1 80 ? -9.250 -0.487 7.617 1.00 93.62 80 SER A N 1
ATOM 633 C CA . SER A 1 80 ? -9.327 -1.231 6.350 1.00 93.62 80 SER A CA 1
ATOM 634 C C . SER A 1 80 ? -10.757 -1.517 5.872 1.00 93.62 80 SER A C 1
ATOM 636 O O . SER A 1 80 ? -10.957 -1.790 4.691 1.00 93.62 80 SER A O 1
ATOM 638 N N . PHE A 1 81 ? -11.745 -1.456 6.771 1.00 90.12 81 PHE A N 1
ATOM 639 C CA . PHE A 1 81 ? -13.163 -1.683 6.467 1.00 90.12 81 PHE A CA 1
ATOM 640 C C . PHE A 1 81 ? -14.025 -0.407 6.493 1.00 90.12 81 PHE A C 1
ATOM 642 O O . PHE A 1 81 ? -15.251 -0.519 6.406 1.00 90.12 81 PHE A O 1
ATOM 649 N N . LYS A 1 82 ? -13.421 0.781 6.647 1.00 83.12 82 LYS A N 1
ATOM 650 C CA . LYS A 1 82 ? -14.126 2.071 6.528 1.00 83.12 82 LYS A CA 1
ATOM 651 C C . LYS A 1 82 ? -14.418 2.401 5.062 1.00 83.12 82 LYS A C 1
ATOM 653 O O . LYS A 1 82 ? -15.530 2.915 4.805 1.00 83.12 82 LYS A O 1
#

Sequence (82 aa):
MLEIGTGTGVWAMQFGDDHPEAKVIGVDLSAVQPGLTAPNVKFEIDDIEEEWIFRRPFDYIHAHFMTSSIANWQDLLTQSFK